Protein AF-0000000077903035 (afdb_homodimer)

Sequence (152 aa):
MYQFQYDIKPGRYRHFKGNEYQVIGMARHSETEEEMVVYRPLYGEGGLWVRPAAMWAEEVERDGKRQPRFACIGEMMYQFQYDIKPGRYRHFKGNEYQVIGMARHSETEEEMVVYRPLYGEGGLWVRPAAMWAEEVERDGKRQPRFACIGEM

InterPro domains:
  IPR023387 DUF1653-like domain [PF07866] (11-71)
  IPR037135 DUF1653-like domain superfamily [G3DSA:2.30.30.320] (3-76)

Solvent-accessible surface area (backbone atoms only — not comparable to full-atom values): 8542 Å² total; per-residue (Å²): 126,91,72,72,90,67,89,66,69,56,16,27,28,32,35,73,88,61,59,44,31,37,35,74,32,56,26,32,28,72,86,78,63,45,53,26,34,32,29,24,47,73,55,89,90,44,56,44,31,32,37,52,37,73,65,49,70,30,71,39,78,54,97,89,40,78,40,50,37,48,36,80,74,45,76,114,127,92,72,70,92,68,90,66,69,57,15,26,29,32,34,71,89,61,58,44,30,36,35,72,31,56,25,32,28,73,87,77,62,45,53,25,35,32,29,26,47,74,55,89,89,45,56,44,31,32,38,52,36,72,64,49,69,29,68,40,78,54,96,90,40,76,41,52,36,50,37,81,74,45,76,113

pLDDT: mean 96.27, std 6.96, range [49.5, 98.94]

Radius of gyration: 16.91 Å; Cα contacts (8 Å, |Δi|>4): 338; chains: 2; bounding box: 29×62×38 Å

Structure (mmCIF, N/CA/C/O backbone):
data_AF-0000000077903035-model_v1
#
loop_
_entity.id
_entity.type
_entity.pdbx_description
1 polymer 'DUF1653 domain-containing protein'
#
loop_
_atom_site.group_PDB
_atom_site.id
_atom_site.type_symbol
_atom_site.label_atom_id
_atom_site.label_alt_id
_atom_site.label_comp_id
_atom_site.label_asym_id
_atom_site.label_entity_id
_atom_site.label_seq_id
_atom_site.pdbx_PDB_ins_code
_atom_site.Cartn_x
_atom_site.Cartn_y
_atom_site.Cartn_z
_atom_site.occupancy
_atom_site.B_iso_or_equiv
_atom_site.auth_seq_id
_atom_site.auth_comp_id
_atom_site.auth_asym_id
_atom_site.auth_atom_id
_atom_site.pdbx_PDB_model_num
ATOM 1 N N . MET A 1 1 ? 5.375 -4.133 19.484 1 49.5 1 MET A N 1
ATOM 2 C CA . MET A 1 1 ? 4.289 -3.588 18.672 1 49.5 1 MET A CA 1
ATOM 3 C C . MET A 1 1 ? 4.785 -2.447 17.797 1 49.5 1 MET A C 1
ATOM 5 O O . MET A 1 1 ? 5.324 -1.458 18.297 1 49.5 1 MET A O 1
ATOM 9 N N . TYR A 1 2 ? 5.34 -2.766 16.656 1 65.75 2 TYR A N 1
ATOM 10 C CA . TYR A 1 2 ? 6.098 -1.738 15.953 1 65.75 2 TYR A CA 1
ATOM 11 C C . TYR A 1 2 ? 5.219 -0.536 15.633 1 65.75 2 TYR A C 1
ATOM 13 O O . TYR A 1 2 ? 4.148 -0.685 15.039 1 65.75 2 TYR A O 1
ATOM 21 N N . GLN A 1 3 ? 5.375 0.447 16.453 1 83 3 GLN A N 1
ATOM 22 C CA . GLN A 1 3 ? 4.625 1.692 16.328 1 83 3 GLN A CA 1
ATOM 23 C C . GLN A 1 3 ? 5.125 2.52 15.148 1 83 3 GLN A C 1
ATOM 25 O O . GLN A 1 3 ? 6.324 2.541 14.859 1 83 3 GLN A O 1
ATOM 30 N N . PHE A 1 4 ? 4.23 3.023 14.359 1 92.62 4 PHE A N 1
ATOM 31 C CA . PHE A 1 4 ? 4.566 3.93 13.273 1 92.62 4 PHE A CA 1
ATOM 32 C C . PHE A 1 4 ? 5.07 5.262 13.812 1 92.62 4 PHE A C 1
ATOM 34 O O . PHE A 1 4 ? 4.551 5.773 14.805 1 92.62 4 PHE A O 1
A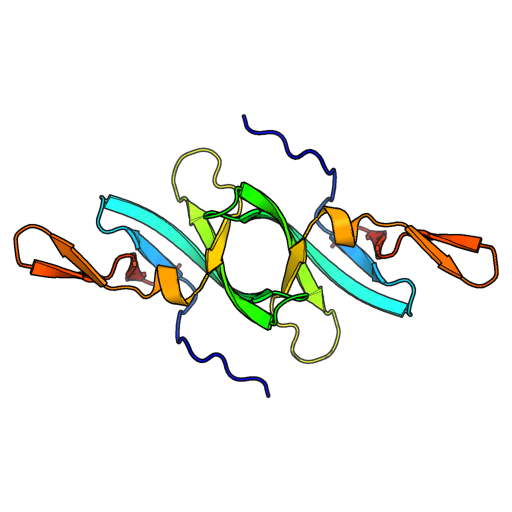TOM 41 N N . GLN A 1 5 ? 6.066 5.82 13.242 1 95.44 5 GLN A N 1
ATOM 42 C CA . GLN A 1 5 ? 6.574 7.148 13.578 1 95.44 5 GLN A CA 1
ATOM 43 C C . GLN A 1 5 ? 5.578 8.234 13.18 1 95.44 5 GLN A C 1
ATOM 45 O O . GLN A 1 5 ? 5.434 9.242 13.875 1 95.44 5 GLN A O 1
ATOM 50 N N . TYR A 1 6 ? 4.879 8.039 12.07 1 97.5 6 TYR A N 1
ATOM 51 C CA . TYR A 1 6 ? 3.91 9.008 11.57 1 97.5 6 TYR A CA 1
ATOM 52 C C . TYR A 1 6 ? 2.494 8.625 11.977 1 97.5 6 TYR A C 1
ATOM 54 O O . TYR A 1 6 ? 2.145 7.438 11.977 1 97.5 6 TYR A O 1
ATOM 62 N N . ASP A 1 7 ? 1.76 9.602 12.305 1 95.69 7 ASP A N 1
ATOM 63 C CA . ASP A 1 7 ? 0.374 9.375 12.703 1 95.69 7 ASP A CA 1
ATOM 64 C C . ASP A 1 7 ? -0.591 9.789 11.602 1 95.69 7 ASP A C 1
ATOM 66 O O . ASP A 1 7 ? -1.246 10.828 11.695 1 95.69 7 ASP A O 1
ATOM 70 N N . ILE A 1 8 ? -0.629 9.047 10.609 1 98.06 8 ILE A N 1
ATOM 71 C CA . ILE A 1 8 ? -1.525 9.289 9.484 1 98.06 8 ILE A CA 1
ATOM 72 C C . ILE A 1 8 ? -2.717 8.336 9.555 1 98.06 8 ILE A C 1
ATOM 74 O O . ILE A 1 8 ? -2.561 7.125 9.406 1 98.06 8 ILE A O 1
ATOM 78 N N . LYS A 1 9 ? -3.883 8.883 9.727 1 97.69 9 LYS A N 1
ATOM 79 C CA . LYS A 1 9 ? -5.086 8.086 9.945 1 97.69 9 LYS A CA 1
ATOM 80 C C . LYS A 1 9 ? -5.855 7.879 8.648 1 97.69 9 LYS A C 1
ATOM 82 O O . LYS A 1 9 ? -5.828 8.734 7.758 1 97.69 9 LYS A O 1
ATOM 87 N N . PRO A 1 10 ? -6.531 6.711 8.625 1 98.5 10 PRO A N 1
ATOM 88 C CA . PRO A 1 10 ? -7.449 6.578 7.488 1 98.5 10 PRO A CA 1
ATOM 89 C C . PRO A 1 10 ? -8.461 7.715 7.414 1 98.5 10 PRO A C 1
ATOM 91 O O . PRO A 1 10 ? -8.891 8.242 8.445 1 98.5 10 PRO A O 1
ATOM 94 N N . GLY A 1 11 ? -8.836 8.117 6.25 1 98.81 11 GLY A N 1
ATOM 95 C CA . GLY A 1 11 ? -9.773 9.211 6.055 1 98.81 11 GLY A CA 1
ATOM 96 C C . GLY A 1 11 ? -9.578 9.938 4.742 1 98.81 11 GLY A C 1
ATOM 97 O O . GLY A 1 11 ? -8.953 9.414 3.82 1 98.81 11 GLY A O 1
ATOM 98 N N . ARG A 1 12 ? -10.273 11.008 4.613 1 98.81 12 ARG A N 1
ATOM 99 C CA . ARG A 1 12 ? -10.227 11.836 3.414 1 98.81 12 ARG A CA 1
ATOM 100 C C . ARG A 1 12 ? -9.18 12.938 3.547 1 98.81 12 ARG A C 1
ATOM 102 O O . ARG A 1 12 ? -9.094 13.602 4.582 1 98.81 12 ARG A O 1
ATOM 109 N N . TYR A 1 13 ? -8.398 13.133 2.531 1 98.88 13 TYR A N 1
ATOM 110 C CA . TYR A 1 13 ? -7.332 14.133 2.516 1 98.88 13 TYR A CA 1
ATOM 111 C C . TYR A 1 13 ? -7.41 14.992 1.263 1 98.88 13 TYR A C 1
ATOM 113 O O . TYR A 1 13 ? -7.859 14.531 0.21 1 98.88 13 TYR A O 1
ATOM 121 N N . ARG A 1 14 ? -6.918 16.141 1.402 1 98.81 14 ARG A N 1
ATOM 122 C CA . ARG A 1 14 ? -6.789 17.062 0.278 1 98.81 14 ARG A CA 1
ATOM 123 C C . ARG A 1 14 ? -5.328 17.422 0.029 1 98.81 14 ARG A C 1
ATOM 125 O O . ARG A 1 14 ? -4.617 17.828 0.952 1 98.81 14 ARG A O 1
ATOM 132 N N . HIS A 1 15 ? -4.914 17.172 -1.159 1 98.69 15 HIS A N 1
ATOM 133 C CA . HIS A 1 15 ? -3.611 17.672 -1.594 1 98.69 15 HIS A CA 1
ATOM 134 C C . HIS A 1 15 ? -3.609 19.188 -1.702 1 98.69 15 HIS A C 1
ATOM 136 O O . HIS A 1 15 ? -4.621 19.797 -2.062 1 98.69 15 HIS A O 1
ATOM 142 N N . PHE A 1 16 ? -2.523 19.828 -1.453 1 97.88 16 PHE A N 1
ATOM 143 C CA . PHE A 1 16 ? -2.486 21.281 -1.409 1 97.88 16 PHE A CA 1
ATOM 144 C C . PHE A 1 16 ? -2.824 21.875 -2.773 1 97.88 16 PHE A C 1
ATOM 146 O O . PHE A 1 16 ? -3.229 23.047 -2.869 1 97.88 16 PHE A O 1
ATOM 153 N N . LYS A 1 17 ? -2.672 20.969 -3.785 1 97.31 17 LYS A N 1
ATOM 154 C CA . LYS A 1 17 ? -3.004 21.438 -5.125 1 97.31 17 LYS A CA 1
ATOM 155 C C . LYS A 1 17 ? -4.484 21.234 -5.434 1 97.31 17 LYS A C 1
ATOM 157 O O . LYS A 1 17 ? -4.949 21.562 -6.523 1 97.31 17 LYS A O 1
ATOM 162 N N . GLY A 1 18 ? -5.227 20.625 -4.473 1 97.19 18 GLY A N 1
ATOM 163 C CA . GLY A 1 18 ? -6.664 20.656 -4.684 1 97.19 18 GLY A CA 1
ATOM 164 C C . GLY A 1 18 ? -7.297 19.281 -4.672 1 97.19 18 GLY A C 1
ATOM 165 O O . GLY A 1 18 ? -8.32 19.062 -4.016 1 97.19 18 GLY A O 1
ATOM 166 N N . ASN A 1 19 ? -6.672 18.234 -5.324 1 98 19 ASN A N 1
ATOM 167 C CA . ASN A 1 19 ? -7.305 16.922 -5.469 1 98 19 ASN A CA 1
ATOM 168 C C . ASN A 1 19 ? -7.441 16.219 -4.125 1 98 19 ASN A C 1
ATOM 170 O O . ASN A 1 19 ? -6.656 16.469 -3.207 1 98 19 ASN A O 1
ATOM 174 N N . GLU A 1 20 ? -8.453 15.367 -4.094 1 98.56 20 GLU A N 1
ATOM 175 C CA . GLU A 1 20 ? -8.75 14.664 -2.848 1 98.56 20 GLU A CA 1
ATOM 176 C C . GLU A 1 20 ? -8.438 13.172 -2.971 1 98.56 20 GLU A C 1
ATOM 178 O O . GLU A 1 20 ? -8.586 12.586 -4.047 1 98.56 20 GLU A O 1
ATOM 183 N N . TYR A 1 21 ? -8.133 12.656 -1.837 1 98.81 21 TYR A N 1
ATOM 184 C CA . TYR A 1 21 ? -7.715 11.266 -1.743 1 98.81 21 TYR A CA 1
ATOM 185 C C . TYR A 1 21 ? -8.32 10.594 -0.514 1 98.81 21 TYR A C 1
ATOM 187 O O . TYR A 1 21 ? -8.609 11.258 0.484 1 98.81 21 TYR A O 1
ATOM 195 N N . GLN A 1 22 ? -8.453 9.305 -0.596 1 98.88 22 GLN A N 1
ATOM 196 C CA . GLN A 1 22 ? -8.734 8.469 0.57 1 98.88 22 GLN A CA 1
ATOM 197 C C . GLN A 1 22 ? -7.477 7.738 1.037 1 98.88 22 GLN A C 1
ATOM 199 O O . GLN A 1 22 ? -6.844 7.02 0.26 1 98.88 22 GLN A O 1
ATOM 204 N N . VAL A 1 23 ? -7.156 8 2.225 1 98.88 23 VAL A N 1
ATOM 205 C CA . VAL A 1 23 ? -6.148 7.148 2.85 1 98.88 23 VAL A CA 1
ATOM 206 C C . VAL A 1 23 ? -6.809 5.898 3.426 1 98.88 23 VAL A C 1
ATOM 208 O O . VAL A 1 23 ? -7.723 5.996 4.25 1 98.88 23 VAL A O 1
ATOM 211 N N . ILE A 1 24 ? -6.312 4.734 2.977 1 98.5 24 ILE A N 1
ATOM 212 C CA . ILE A 1 24 ? -6.785 3.447 3.473 1 98.5 24 ILE A CA 1
ATOM 213 C C . ILE A 1 24 ? -6.109 3.125 4.805 1 98.5 24 ILE A C 1
ATOM 215 O O . ILE A 1 24 ? -6.75 2.613 5.723 1 98.5 24 ILE A O 1
ATOM 219 N N . GLY A 1 25 ? -4.812 3.455 4.84 1 98.19 25 GLY A N 1
ATOM 220 C CA . GLY A 1 25 ? -4.043 3.252 6.059 1 98.19 25 GLY A CA 1
ATOM 221 C C . GLY A 1 25 ? -2.543 3.328 5.836 1 98.19 25 GLY A C 1
ATOM 222 O O . GLY A 1 25 ? -2.088 3.533 4.711 1 98.19 25 GLY A O 1
ATOM 223 N N . MET A 1 26 ? -1.889 3.145 6.938 1 98.69 26 MET A N 1
ATOM 224 C CA . MET A 1 26 ? -0.433 3.049 6.883 1 98.69 26 MET A CA 1
ATOM 225 C C . MET A 1 26 ? 0.011 1.6 6.707 1 98.69 26 MET A C 1
ATOM 227 O O . MET A 1 26 ? -0.603 0.688 7.266 1 98.69 26 MET A O 1
ATOM 231 N N . ALA A 1 27 ? 1.059 1.46 5.969 1 98.75 27 ALA A N 1
ATOM 232 C CA . ALA A 1 27 ? 1.651 0.146 5.734 1 98.75 27 ALA A CA 1
ATOM 233 C C . ALA A 1 27 ? 3.156 0.171 5.984 1 98.75 27 ALA A C 1
ATOM 235 O O . ALA A 1 27 ? 3.754 1.243 6.105 1 98.75 27 ALA A O 1
ATOM 236 N N . ARG A 1 28 ? 3.652 -0.975 6.078 1 98.38 28 ARG A N 1
ATOM 237 C CA . ARG A 1 28 ? 5.105 -1.128 6.125 1 98.38 28 ARG A CA 1
ATOM 238 C C . ARG A 1 28 ? 5.621 -1.811 4.863 1 98.38 28 ARG A C 1
ATOM 240 O O . ARG A 1 28 ? 5.035 -2.787 4.391 1 98.38 28 ARG A O 1
ATOM 247 N N . HIS A 1 29 ? 6.633 -1.201 4.328 1 98.69 29 HIS A N 1
ATOM 248 C CA . HIS A 1 29 ? 7.312 -1.852 3.215 1 98.69 29 HIS A CA 1
ATOM 249 C C . HIS A 1 29 ? 8.078 -3.084 3.684 1 98.69 29 HIS A C 1
ATOM 251 O O . HIS A 1 29 ? 9.031 -2.971 4.457 1 98.69 29 HIS A O 1
ATOM 257 N N . SER A 1 30 ? 7.824 -4.215 3.121 1 98.38 30 SER A N 1
ATOM 258 C CA . SER A 1 30 ? 8.297 -5.484 3.662 1 98.38 30 SER A CA 1
ATOM 259 C C . SER A 1 30 ? 9.805 -5.637 3.482 1 98.38 30 SER A C 1
ATOM 261 O O . SER A 1 30 ? 10.461 -6.312 4.273 1 98.38 30 SER A O 1
ATOM 263 N N . GLU A 1 31 ? 10.344 -4.973 2.494 1 98.06 31 GLU A N 1
ATOM 264 C CA . GLU A 1 31 ? 11.766 -5.137 2.184 1 98.06 31 GLU A CA 1
ATOM 265 C C . GLU A 1 31 ? 12.602 -4.062 2.867 1 98.06 31 GLU A C 1
ATOM 267 O O . GLU A 1 31 ? 13.758 -4.305 3.234 1 98.06 31 GLU A O 1
ATOM 272 N N . THR A 1 32 ? 12.094 -2.9 3.107 1 98 32 THR A N 1
ATOM 273 C CA . THR A 1 32 ? 12.891 -1.792 3.623 1 98 32 THR A CA 1
ATOM 274 C C . THR A 1 32 ? 12.391 -1.357 4.996 1 98 32 THR A C 1
ATOM 276 O O . THR A 1 32 ? 13.07 -0.614 5.707 1 98 32 THR A O 1
ATOM 279 N N . GLU A 1 33 ? 11.203 -1.778 5.387 1 97.5 33 GLU A N 1
ATOM 280 C CA . GLU A 1 33 ? 10.539 -1.437 6.641 1 97.5 33 GLU A CA 1
ATOM 281 C C . GLU A 1 33 ? 10.109 0.028 6.656 1 97.5 33 GLU A C 1
ATOM 283 O O . GLU A 1 33 ? 9.727 0.556 7.703 1 97.5 33 GLU A O 1
ATOM 288 N N . GLU A 1 34 ? 10.211 0.686 5.555 1 98.31 34 GLU A N 1
ATOM 289 C CA . GLU A 1 34 ? 9.766 2.074 5.453 1 98.31 34 GLU A CA 1
ATOM 290 C C . GLU A 1 34 ? 8.266 2.189 5.676 1 98.31 34 GLU A C 1
ATOM 292 O O . GLU A 1 34 ? 7.496 1.343 5.219 1 98.31 34 GLU A O 1
ATOM 297 N N . GLU A 1 35 ? 7.855 3.244 6.359 1 98.81 35 GLU A N 1
ATOM 298 C CA . GLU A 1 35 ? 6.434 3.543 6.523 1 98.81 35 GLU A CA 1
ATOM 299 C C . GLU A 1 35 ? 5.84 4.129 5.242 1 98.81 35 GLU A C 1
ATOM 301 O O . GLU A 1 35 ? 6.406 5.055 4.66 1 98.81 35 GLU A O 1
ATOM 306 N N . MET A 1 36 ? 4.75 3.555 4.875 1 98.94 36 MET A N 1
ATOM 307 C CA . MET A 1 36 ? 4.078 3.961 3.645 1 98.94 36 MET A CA 1
ATOM 308 C C . MET A 1 36 ? 2.627 4.348 3.92 1 98.94 36 MET A C 1
ATOM 310 O O . MET A 1 36 ? 2.023 3.863 4.879 1 98.94 36 MET A O 1
ATOM 314 N N . VAL A 1 37 ? 2.084 5.184 3.094 1 98.94 37 VAL A N 1
ATOM 315 C CA . VAL A 1 37 ? 0.658 5.492 3.088 1 98.94 37 VAL A CA 1
ATOM 316 C C . VAL A 1 37 ? -0.015 4.816 1.896 1 98.94 37 VAL A C 1
ATOM 318 O O . VAL A 1 37 ? 0.433 4.965 0.756 1 98.94 37 VAL A O 1
ATOM 321 N N . VAL A 1 38 ? -0.998 4.059 2.141 1 98.94 38 VAL A N 1
ATOM 322 C CA . VAL A 1 38 ? -1.831 3.461 1.103 1 98.94 38 VAL A CA 1
ATOM 323 C C . VAL A 1 38 ? -3.066 4.328 0.867 1 98.94 38 VAL A C 1
ATOM 325 O O . VAL A 1 38 ? -3.816 4.617 1.803 1 98.94 38 VAL A O 1
ATOM 328 N N . TYR A 1 39 ? -3.283 4.66 -0.391 1 98.88 39 TYR A N 1
ATOM 329 C CA . TYR A 1 39 ? -4.344 5.629 -0.65 1 98.88 39 TYR A CA 1
ATOM 330 C C . TYR A 1 39 ? -4.855 5.508 -2.08 1 98.88 39 TYR A C 1
ATOM 332 O O . TYR A 1 39 ? -4.238 4.84 -2.912 1 98.88 39 TYR A O 1
ATOM 340 N N . ARG A 1 40 ? -5.969 6.047 -2.342 1 98.5 40 ARG A N 1
ATOM 341 C CA . ARG A 1 40 ? -6.477 6.125 -3.707 1 98.5 40 ARG A CA 1
ATOM 342 C C . ARG A 1 40 ? -7.043 7.508 -4 1 98.5 40 ARG A C 1
ATOM 344 O O . ARG A 1 40 ? -7.617 8.148 -3.121 1 98.5 40 ARG A O 1
ATOM 351 N N . PRO A 1 41 ? -6.867 8.023 -5.246 1 98.44 41 PRO A N 1
ATOM 352 C CA . PRO A 1 41 ? -7.539 9.258 -5.645 1 98.44 41 PRO A CA 1
ATOM 353 C C . PRO A 1 41 ? -9.062 9.141 -5.605 1 98.44 41 PRO A C 1
ATOM 355 O O . PRO A 1 41 ? -9.609 8.07 -5.875 1 98.44 41 PRO A O 1
ATOM 358 N N . LEU A 1 42 ? -9.672 10.164 -5.281 1 98.19 42 LEU A N 1
ATOM 359 C CA . LEU A 1 42 ? -11.133 10.188 -5.305 1 98.19 42 LEU A CA 1
ATOM 360 C C . LEU A 1 42 ? -11.641 10.781 -6.609 1 98.19 42 LEU A C 1
ATOM 362 O O . LEU A 1 42 ? -12.75 11.32 -6.66 1 98.19 42 LEU A O 1
ATOM 366 N N . TYR A 1 43 ? -10.891 10.75 -7.59 1 96.75 43 TYR A N 1
ATOM 367 C CA . TYR A 1 43 ? -11.188 11.094 -8.977 1 96.75 43 TYR A CA 1
ATOM 368 C C . TYR A 1 43 ? -10.602 10.062 -9.93 1 96.75 43 TYR A C 1
ATOM 370 O O . TYR A 1 43 ? -9.766 9.25 -9.539 1 96.75 43 TYR A O 1
ATOM 378 N N . GLY A 1 44 ? -11.117 10.008 -11.141 1 94.81 44 GLY A N 1
ATOM 379 C CA . GLY A 1 44 ? -10.57 9.086 -12.125 1 94.81 44 GLY A CA 1
ATOM 380 C C . GLY A 1 44 ? -10.875 7.633 -11.805 1 94.81 44 GLY A C 1
ATOM 381 O O . GLY A 1 44 ? -11.945 7.312 -11.289 1 94.81 44 GLY A O 1
ATOM 382 N N . GLU A 1 45 ? -9.914 6.672 -12.047 1 92.69 45 GLU A N 1
ATOM 383 C CA . GLU A 1 45 ? -10.094 5.227 -11.914 1 92.69 45 GLU A CA 1
ATOM 384 C C . GLU A 1 45 ? -10 4.789 -10.453 1 92.69 45 GLU A C 1
ATOM 386 O O . GLU A 1 45 ? -10.453 3.697 -10.102 1 92.69 45 GLU A O 1
ATOM 391 N N . GLY A 1 46 ? -9.336 5.59 -9.633 1 94.81 46 GLY A N 1
ATOM 392 C CA . GLY A 1 46 ? -9.281 5.336 -8.203 1 94.81 46 GLY A CA 1
ATOM 393 C C . GLY A 1 46 ? -8.398 4.152 -7.84 1 94.81 46 GLY A C 1
ATOM 394 O O . GLY A 1 46 ? -8.711 3.398 -6.918 1 94.81 46 GLY A O 1
ATOM 395 N N . GLY A 1 47 ? -7.371 3.955 -8.594 1 96.31 47 GLY A N 1
ATOM 396 C CA . GLY A 1 47 ? -6.449 2.871 -8.289 1 96.31 47 GLY A CA 1
ATOM 397 C C . GLY A 1 47 ? -5.695 3.076 -6.988 1 96.31 47 GLY A C 1
ATOM 398 O O . GLY A 1 47 ? -5.703 4.172 -6.426 1 96.31 47 GLY A O 1
ATOM 399 N N . LEU A 1 48 ? -5.078 2.047 -6.52 1 98.38 48 LEU A N 1
ATOM 400 C CA . LEU A 1 48 ? -4.312 2.129 -5.281 1 98.38 48 LEU A CA 1
ATOM 401 C C . LEU A 1 48 ? -2.92 2.693 -5.539 1 98.38 48 LEU A C 1
ATOM 403 O O . LEU A 1 48 ? -2.279 2.348 -6.535 1 98.38 48 LEU A O 1
ATOM 407 N N . TRP A 1 49 ? -2.539 3.477 -4.656 1 98.81 49 TRP A N 1
ATOM 408 C CA . TRP A 1 49 ? -1.2 4.055 -4.633 1 98.81 49 TRP A CA 1
ATOM 409 C C . TRP A 1 49 ? -0.555 3.875 -3.262 1 98.81 49 TRP A C 1
ATOM 411 O O . TRP A 1 49 ? -1.252 3.736 -2.254 1 98.81 49 TRP A O 1
ATOM 421 N N . VAL A 1 50 ? 0.769 3.867 -3.273 1 98.94 50 VAL A N 1
ATOM 422 C CA . VAL A 1 50 ? 1.52 3.953 -2.025 1 98.94 50 VAL A CA 1
ATOM 423 C C . VAL A 1 50 ? 2.568 5.059 -2.127 1 98.94 50 VAL A C 1
ATOM 425 O O . VAL A 1 50 ? 3.152 5.273 -3.191 1 98.94 50 VAL A O 1
ATOM 428 N N . ARG A 1 51 ? 2.809 5.719 -1.035 1 98.94 51 ARG A N 1
ATOM 429 C CA . ARG A 1 51 ? 3.777 6.805 -0.93 1 98.94 51 ARG A CA 1
ATOM 430 C C . ARG A 1 51 ? 4.492 6.773 0.417 1 98.94 51 ARG A C 1
ATOM 432 O O . ARG A 1 51 ? 3.871 6.504 1.448 1 98.94 51 ARG A O 1
ATOM 439 N N . PRO A 1 52 ? 5.723 7.07 0.437 1 98.94 52 PRO A N 1
ATOM 440 C CA . PRO A 1 52 ? 6.352 7.164 1.757 1 98.94 52 PRO A CA 1
ATOM 441 C C . PRO A 1 52 ? 5.59 8.086 2.707 1 98.94 52 PRO A C 1
ATOM 443 O O . PRO A 1 52 ? 5.16 9.172 2.309 1 98.94 52 PRO A O 1
ATOM 446 N N . ALA A 1 53 ? 5.465 7.652 3.934 1 98.88 53 ALA A N 1
ATOM 447 C CA . ALA A 1 53 ? 4.746 8.43 4.938 1 98.88 53 ALA A CA 1
ATOM 448 C C . ALA A 1 53 ? 5.414 9.789 5.164 1 98.88 53 ALA A C 1
ATOM 450 O O . ALA A 1 53 ? 4.734 10.797 5.352 1 98.88 53 ALA A O 1
ATOM 451 N N . ALA A 1 54 ? 6.758 9.812 5.168 1 98.62 54 ALA A N 1
ATOM 452 C CA . ALA A 1 54 ? 7.508 11.047 5.379 1 98.62 54 ALA A CA 1
ATOM 453 C C . ALA A 1 54 ? 7.152 12.094 4.324 1 98.62 54 ALA A C 1
ATOM 455 O O . ALA A 1 54 ? 7.086 13.289 4.621 1 98.62 54 ALA A O 1
ATOM 456 N N . MET A 1 55 ? 6.957 11.641 3.131 1 98.75 55 MET A N 1
ATOM 457 C CA . MET A 1 55 ? 6.605 12.555 2.047 1 98.75 55 MET A CA 1
ATOM 458 C C . MET A 1 55 ? 5.16 13.023 2.176 1 98.75 55 MET A C 1
ATOM 460 O O . MET A 1 55 ? 4.848 14.172 1.873 1 98.75 55 MET A O 1
ATOM 464 N N . TRP A 1 56 ? 4.289 12.164 2.49 1 98.81 56 TRP A N 1
ATOM 465 C CA . TRP A 1 56 ? 2.887 12.508 2.707 1 98.81 56 TRP A CA 1
ATOM 466 C C . TRP A 1 56 ? 2.748 13.578 3.785 1 98.81 56 TRP A C 1
ATOM 468 O O . TRP A 1 56 ? 1.964 14.516 3.639 1 98.81 56 TRP A O 1
ATOM 478 N N . ALA A 1 57 ? 3.512 13.461 4.805 1 98.62 57 ALA A N 1
ATOM 479 C CA . ALA A 1 57 ? 3.373 14.289 6 1 98.62 57 ALA A CA 1
ATOM 480 C C . ALA A 1 57 ? 4.117 15.609 5.844 1 98.62 57 ALA A C 1
ATOM 482 O O . ALA A 1 57 ? 4.137 16.438 6.762 1 98.62 57 ALA A O 1
ATOM 483 N N . GLU A 1 58 ? 4.723 15.836 4.773 1 98.25 58 GLU A N 1
ATOM 484 C CA . GLU A 1 58 ? 5.523 17.031 4.555 1 98.25 58 GLU A CA 1
ATOM 485 C C . GLU A 1 58 ? 4.648 18.281 4.547 1 98.25 58 GLU A C 1
ATOM 487 O O . GLU A 1 58 ? 3.457 18.219 4.246 1 98.25 58 GLU A O 1
ATOM 492 N N . GLU A 1 59 ? 5.32 19.375 4.918 1 98.12 59 GLU A N 1
ATOM 493 C CA . GLU A 1 59 ? 4.766 20.703 4.648 1 98.12 59 GLU A CA 1
ATOM 494 C C . GLU A 1 59 ? 5.355 21.297 3.373 1 98.12 59 GLU A C 1
ATOM 496 O O . GLU A 1 59 ? 6.52 21.062 3.045 1 98.12 59 GLU A O 1
ATOM 501 N N . VAL A 1 60 ? 4.5 22.016 2.715 1 97.75 60 VAL A N 1
ATOM 502 C CA . VAL A 1 60 ? 4.949 22.719 1.517 1 97.75 60 VAL A CA 1
ATOM 503 C C . VAL A 1 60 ? 4.758 24.219 1.694 1 97.75 60 VAL A C 1
ATOM 505 O O . VAL A 1 60 ? 3.893 24.656 2.459 1 97.75 60 VAL A O 1
ATOM 508 N N . GLU A 1 61 ? 5.652 25 1.118 1 96.5 61 GLU A N 1
ATOM 509 C CA . GLU A 1 61 ? 5.543 26.453 1.127 1 96.5 61 GLU A CA 1
ATOM 510 C C . GLU A 1 61 ? 5.035 26.969 -0.214 1 96.5 61 GLU A C 1
ATOM 512 O O . GLU A 1 61 ? 5.598 26.656 -1.264 1 96.5 61 GLU A O 1
ATOM 517 N N . ARG A 1 62 ? 3.924 27.656 -0.09 1 91.69 62 ARG A N 1
ATOM 518 C CA . ARG A 1 62 ? 3.344 28.328 -1.25 1 91.69 62 ARG A CA 1
ATOM 519 C C . ARG A 1 62 ? 3.006 29.781 -0.932 1 91.69 62 ARG A C 1
ATOM 521 O O . ARG A 1 62 ? 2.258 30.047 0.008 1 91.69 62 ARG A O 1
ATOM 528 N N . ASP A 1 63 ? 3.545 30.75 -1.725 1 92.19 63 ASP A N 1
ATOM 529 C CA . ASP A 1 63 ? 3.281 32.156 -1.538 1 92.19 63 ASP A CA 1
ATOM 530 C C . ASP A 1 63 ? 3.572 32.594 -0.103 1 92.19 63 ASP A C 1
ATOM 532 O O . ASP A 1 63 ? 2.777 33.312 0.512 1 92.19 63 ASP A O 1
ATOM 536 N N . GLY A 1 64 ? 4.523 32.062 0.498 1 93.19 64 GLY A N 1
ATOM 537 C CA . GLY A 1 64 ? 4.969 32.469 1.825 1 93.19 64 GLY A CA 1
ATOM 538 C C . GLY A 1 64 ? 4.207 31.781 2.941 1 93.19 64 GLY A C 1
ATOM 539 O O . GLY A 1 64 ? 4.445 32.062 4.121 1 93.19 64 GLY A O 1
ATOM 540 N N . LYS A 1 65 ? 3.287 31 2.549 1 94.88 65 LYS A N 1
ATOM 541 C CA . LYS A 1 65 ? 2.504 30.281 3.549 1 94.88 65 LYS A CA 1
ATOM 542 C C . LYS A 1 65 ? 2.863 28.797 3.564 1 94.88 65 LYS A C 1
ATOM 544 O O . LYS A 1 65 ? 2.977 28.172 2.51 1 94.88 65 LYS A O 1
ATOM 549 N N . ARG A 1 66 ? 3.127 28.281 4.754 1 97.31 66 ARG A N 1
ATOM 550 C CA . ARG A 1 66 ? 3.393 26.859 4.938 1 97.31 66 ARG A CA 1
ATOM 551 C C . ARG A 1 66 ? 2.105 26.094 5.242 1 97.31 66 ARG A C 1
ATOM 553 O O . ARG A 1 66 ? 1.3 26.531 6.066 1 97.31 66 ARG A O 1
ATOM 560 N N . GLN A 1 67 ? 1.967 25 4.523 1 97.88 67 GLN A N 1
ATOM 561 C CA . GLN A 1 67 ? 0.809 24.141 4.738 1 97.88 67 GLN A CA 1
ATOM 562 C C . GLN A 1 67 ? 1.163 22.672 4.504 1 97.88 67 GLN A C 1
ATOM 564 O O . GLN A 1 67 ? 2.154 22.359 3.84 1 97.88 67 GLN A O 1
ATOM 569 N N . PRO A 1 68 ? 0.313 21.812 5.039 1 98.5 68 PRO A N 1
ATOM 570 C CA . PRO A 1 68 ? 0.598 20.406 4.762 1 98.5 68 PRO A CA 1
ATOM 571 C C . PRO A 1 68 ? 0.444 20.047 3.283 1 98.5 68 PRO A C 1
ATOM 573 O O . PRO A 1 68 ? -0.445 20.578 2.609 1 98.5 68 PRO A O 1
ATOM 576 N N . ARG A 1 69 ? 1.267 19.156 2.826 1 98.69 69 ARG A N 1
ATOM 577 C CA . ARG A 1 69 ? 1.094 18.656 1.469 1 98.69 69 ARG A CA 1
ATOM 578 C C . ARG A 1 69 ? -0.26 17.969 1.308 1 98.69 69 ARG A C 1
ATOM 580 O O . ARG A 1 69 ? -0.939 18.156 0.296 1 98.69 69 ARG A O 1
ATOM 587 N N . PHE A 1 70 ? -0.624 17.094 2.23 1 98.88 70 PHE A N 1
ATOM 588 C CA . PHE A 1 70 ? -1.932 16.453 2.346 1 98.88 70 PHE A CA 1
ATOM 589 C C . PHE A 1 70 ? -2.578 16.781 3.686 1 98.88 70 PHE A C 1
ATOM 591 O O . PHE A 1 70 ? -1.994 16.531 4.742 1 98.88 70 PHE A O 1
ATOM 598 N N . ALA A 1 71 ? -3.756 17.328 3.664 1 98.56 71 ALA A N 1
ATOM 599 C CA . ALA A 1 71 ? -4.484 17.672 4.879 1 98.56 71 ALA A CA 1
ATOM 600 C C . ALA A 1 71 ? -5.684 16.75 5.09 1 98.56 71 ALA A C 1
ATOM 602 O O . ALA A 1 71 ? -6.477 16.531 4.172 1 98.56 71 ALA A O 1
ATOM 603 N N . CYS A 1 72 ? -5.754 16.219 6.32 1 98.5 72 CYS A N 1
ATOM 604 C CA . CYS A 1 72 ? -6.961 15.477 6.656 1 98.5 72 CYS A CA 1
ATOM 605 C C . CYS A 1 72 ? -8.18 16.391 6.684 1 98.5 72 CYS A C 1
ATOM 607 O O . CYS A 1 72 ? -8.18 17.406 7.367 1 98.5 72 CYS A O 1
ATOM 609 N N . ILE A 1 73 ? -9.172 15.992 5.91 1 98.5 73 ILE A N 1
ATOM 610 C CA . ILE A 1 73 ? -10.328 16.875 5.859 1 98.5 73 ILE A CA 1
ATOM 611 C C . ILE A 1 73 ? -11.578 16.141 6.336 1 98.5 73 ILE A C 1
ATOM 613 O O . ILE A 1 73 ? -12.695 16.625 6.156 1 98.5 73 ILE A O 1
ATOM 617 N N . GLY A 1 74 ? -11.43 14.906 6.848 1 96.75 74 GLY A N 1
ATOM 618 C CA . GLY A 1 74 ? -12.547 14.195 7.441 1 96.75 74 GLY A CA 1
ATOM 619 C C . GLY A 1 74 ? -12.406 12.688 7.367 1 96.75 74 GLY A C 1
ATOM 620 O O . GLY A 1 74 ? -11.438 12.18 6.805 1 96.75 74 GLY A O 1
ATOM 621 N N . GLU A 1 75 ? -13.367 12.07 8.062 1 94.44 75 GLU A N 1
ATOM 622 C CA . GLU A 1 75 ? -13.438 10.609 7.988 1 94.44 75 GLU A CA 1
ATOM 623 C C . GLU A 1 75 ? -14.07 10.156 6.676 1 94.44 75 GLU A C 1
ATOM 625 O O . GLU A 1 75 ? -14.688 10.961 5.965 1 94.44 75 GLU A O 1
ATOM 630 N N . MET A 1 76 ? -13.539 8.938 6.293 1 86.44 76 MET A N 1
ATOM 631 C CA . MET A 1 76 ? -14.227 8.398 5.121 1 86.44 76 MET A CA 1
ATOM 632 C C . MET A 1 76 ? -15.5 7.668 5.527 1 86.44 76 MET A C 1
ATOM 634 O O . MET A 1 76 ? -15.555 7.059 6.598 1 86.44 76 MET A O 1
ATOM 638 N N . MET B 1 1 ? -4.062 4.027 -19.922 1 50.47 1 MET B N 1
ATOM 639 C CA . MET B 1 1 ? -4.531 3.156 -18.844 1 50.47 1 MET B CA 1
ATOM 640 C C . MET B 1 1 ? -3.387 2.318 -18.281 1 50.47 1 MET B C 1
ATOM 642 O O . MET B 1 1 ? -2.744 1.568 -19.031 1 50.47 1 MET B O 1
ATOM 646 N N . TYR B 1 2 ? -2.615 2.863 -17.375 1 66.56 2 TYR B N 1
ATOM 647 C CA . TYR B 1 2 ? -1.364 2.188 -17.047 1 66.56 2 TYR B CA 1
ATOM 648 C C . TYR B 1 2 ? -1.624 0.775 -16.531 1 66.56 2 TYR B C 1
ATOM 650 O O . TYR B 1 2 ? -2.42 0.579 -15.617 1 66.56 2 TYR B O 1
ATOM 658 N N . GLN B 1 3 ? -1.427 -0.125 -17.438 1 83.75 3 GLN B N 1
ATOM 659 C CA . GLN B 1 3 ? -1.611 -1.541 -17.141 1 83.75 3 GLN B CA 1
ATOM 660 C C . GLN B 1 3 ? -0.462 -2.078 -16.297 1 83.75 3 GLN B C 1
ATOM 662 O O . GLN B 1 3 ? 0.691 -1.684 -16.484 1 83.75 3 GLN B O 1
ATOM 667 N N . PHE B 1 4 ? -0.79 -2.826 -15.289 1 92.81 4 PHE B N 1
ATOM 668 C CA . PHE B 1 4 ? 0.212 -3.498 -14.469 1 92.81 4 PHE B CA 1
ATOM 669 C C . PHE B 1 4 ? 0.89 -4.617 -15.25 1 92.81 4 PHE B C 1
ATOM 671 O O . PHE B 1 4 ? 0.234 -5.34 -16 1 92.81 4 PHE B O 1
ATOM 678 N N . GLN B 1 5 ? 2.156 -4.766 -15.141 1 95.69 5 GLN B N 1
ATOM 679 C CA . GLN B 1 5 ? 2.906 -5.8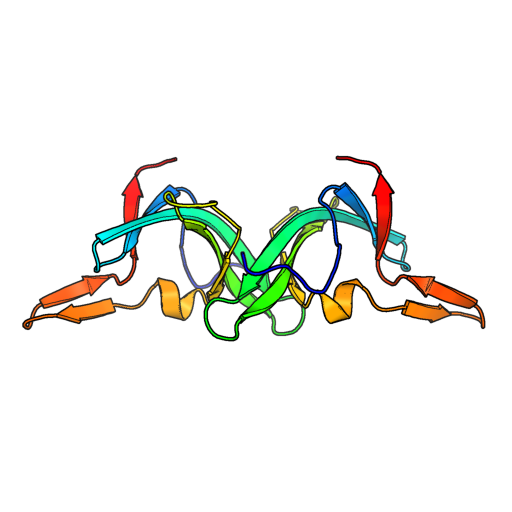75 -15.727 1 95.69 5 GLN B CA 1
ATOM 680 C C . GLN B 1 5 ? 2.553 -7.195 -15.055 1 95.69 5 GLN B C 1
ATOM 682 O O . GLN B 1 5 ? 2.498 -8.234 -15.711 1 95.69 5 GLN B O 1
ATOM 687 N N . TYR B 1 6 ? 2.303 -7.156 -13.758 1 97.62 6 TYR B N 1
ATOM 688 C CA . TYR B 1 6 ? 1.972 -8.352 -12.992 1 97.62 6 TYR B CA 1
ATOM 689 C C . TYR B 1 6 ? 0.465 -8.484 -12.805 1 97.62 6 TYR B C 1
ATOM 691 O O . TYR B 1 6 ? -0.23 -7.484 -12.609 1 97.62 6 TYR B O 1
ATOM 699 N N . ASP B 1 7 ? 0.04 -9.672 -12.891 1 95.75 7 ASP B N 1
ATOM 700 C CA . ASP B 1 7 ? -1.384 -9.945 -12.719 1 95.75 7 ASP B CA 1
ATOM 701 C C . ASP B 1 7 ? -1.655 -10.586 -11.359 1 95.75 7 ASP B C 1
ATOM 703 O O . ASP B 1 7 ? -1.926 -11.789 -11.281 1 95.75 7 ASP B O 1
ATOM 707 N N . ILE B 1 8 ? -1.56 -9.844 -10.375 1 98.06 8 ILE B N 1
ATOM 708 C CA . ILE B 1 8 ? -1.821 -10.305 -9.016 1 98.06 8 ILE B CA 1
ATOM 709 C C . ILE B 1 8 ? -3.195 -9.82 -8.555 1 98.06 8 ILE B C 1
ATOM 711 O O . ILE B 1 8 ? -3.408 -8.617 -8.383 1 98.06 8 ILE B O 1
ATOM 715 N N . LYS B 1 9 ? -4.09 -10.727 -8.312 1 97.75 9 LYS B N 1
ATOM 716 C CA . LYS B 1 9 ? -5.477 -10.398 -7.996 1 97.75 9 LYS B CA 1
ATOM 717 C C . LYS B 1 9 ? -5.707 -10.367 -6.488 1 97.75 9 LYS B C 1
ATOM 719 O O . LYS B 1 9 ? -5.059 -11.109 -5.746 1 97.75 9 LYS B O 1
ATOM 724 N N . PRO B 1 10 ? -6.656 -9.5 -6.129 1 98.5 10 PRO B N 1
ATOM 725 C CA . PRO B 1 10 ? -7.055 -9.609 -4.723 1 98.5 10 PRO B CA 1
ATOM 726 C C . PRO B 1 10 ? -7.523 -11.016 -4.344 1 98.5 10 PRO B C 1
ATOM 728 O O . PRO B 1 10 ? -8.117 -11.711 -5.168 1 98.5 10 PRO B O 1
ATOM 731 N N . GLY B 1 11 ? -7.27 -11.43 -3.156 1 98.81 11 GLY B N 1
ATOM 732 C CA . GLY B 1 11 ? -7.641 -12.758 -2.693 1 98.81 11 GLY B CA 1
ATOM 733 C C . GLY B 1 11 ? -6.73 -13.289 -1.603 1 98.81 11 GLY B C 1
ATOM 734 O O . GLY B 1 11 ? -6.012 -12.523 -0.959 1 98.81 11 GLY B O 1
ATOM 735 N N . ARG B 1 12 ? -6.922 -14.516 -1.292 1 98.81 12 ARG B N 1
ATOM 736 C CA . ARG B 1 12 ? -6.148 -15.195 -0.259 1 98.81 12 ARG B CA 1
ATOM 737 C C . ARG B 1 12 ? -4.93 -15.891 -0.857 1 98.81 12 ARG B C 1
ATOM 739 O O . ARG B 1 12 ? -5.035 -16.562 -1.883 1 98.81 12 ARG B O 1
ATOM 746 N N . TYR B 1 13 ? -3.807 -15.742 -0.247 1 98.88 13 TYR B N 1
ATOM 747 C CA . TYR B 1 13 ? -2.551 -16.328 -0.713 1 98.88 13 TYR B CA 1
ATOM 748 C C . TYR B 1 13 ? -1.849 -17.078 0.41 1 98.88 13 TYR B C 1
ATOM 750 O O . TYR B 1 13 ? -1.98 -16.719 1.583 1 98.88 13 TYR B O 1
ATOM 758 N N . ARG B 1 14 ? -1.098 -18 0.023 1 98.81 14 ARG B N 1
ATOM 759 C CA . ARG B 1 14 ? -0.249 -18.75 0.946 1 98.81 14 ARG B CA 1
ATOM 760 C C . ARG B 1 14 ? 1.225 -18.578 0.59 1 98.81 14 ARG B C 1
ATOM 762 O O . ARG B 1 14 ? 1.618 -18.781 -0.56 1 98.81 14 ARG B O 1
ATOM 769 N N . HIS B 1 15 ? 1.964 -18.141 1.532 1 98.69 15 HIS B N 1
ATOM 770 C CA . HIS B 1 15 ? 3.416 -18.141 1.402 1 98.69 15 HIS B CA 1
ATOM 771 C C . HIS B 1 15 ? 3.965 -19.562 1.394 1 98.69 15 HIS B C 1
ATOM 773 O O . HIS B 1 15 ? 3.43 -20.453 2.07 1 98.69 15 HIS B O 1
ATOM 779 N N . PHE B 1 16 ? 5.012 -19.828 0.713 1 97.88 16 PHE B N 1
ATOM 780 C CA . PHE B 1 16 ? 5.512 -21.188 0.56 1 97.88 16 PHE B CA 1
ATOM 781 C C . PHE B 1 16 ? 5.941 -21.75 1.904 1 97.88 16 PHE B C 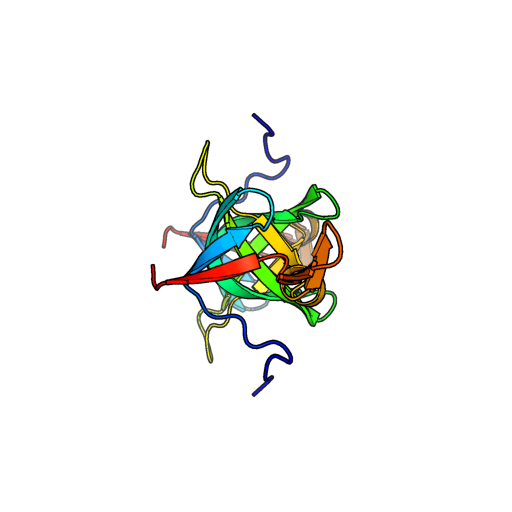1
ATOM 783 O O . PHE B 1 16 ? 6.02 -22.969 2.068 1 97.88 16 PHE B O 1
ATOM 790 N N . LYS B 1 17 ? 6.156 -20.766 2.84 1 97.31 17 LYS B N 1
ATOM 791 C CA . LYS B 1 17 ? 6.539 -21.234 4.168 1 97.31 17 LYS B CA 1
ATOM 792 C C . LYS B 1 17 ? 5.312 -21.516 5.031 1 97.31 17 LYS B C 1
ATOM 794 O O . LYS B 1 17 ? 5.441 -21.906 6.191 1 97.31 17 LYS B O 1
ATOM 799 N N . GLY B 1 18 ? 4.109 -21.25 4.488 1 97.25 18 GLY B N 1
ATOM 800 C CA . GLY B 1 18 ? 2.955 -21.75 5.223 1 97.25 18 GLY B CA 1
ATOM 801 C C . GLY B 1 18 ? 1.947 -20.656 5.551 1 97.25 18 GLY B C 1
ATOM 802 O O . GLY B 1 18 ? 0.744 -20.844 5.363 1 97.25 18 GLY B O 1
ATOM 803 N N . ASN B 1 19 ? 2.389 -19.438 5.977 1 98.06 19 ASN B N 1
ATOM 804 C CA . ASN B 1 19 ? 1.469 -18.406 6.445 1 98.06 19 ASN B CA 1
ATOM 805 C C . ASN B 1 19 ? 0.601 -17.875 5.309 1 98.06 19 ASN B C 1
ATOM 807 O O . ASN B 1 19 ? 1.012 -17.891 4.148 1 98.06 19 ASN B O 1
ATOM 811 N N . GLU B 1 20 ? -0.573 -17.422 5.723 1 98.56 20 GLU B N 1
ATOM 812 C CA . GLU B 1 20 ? -1.534 -16.938 4.734 1 98.56 20 GLU B CA 1
ATOM 813 C C . GLU B 1 20 ? -1.719 -15.422 4.836 1 98.56 20 GLU B C 1
ATOM 815 O O . GLU B 1 20 ? -1.625 -14.852 5.926 1 98.56 20 GLU B O 1
ATOM 820 N N . TYR B 1 21 ? -2.061 -14.922 3.713 1 98.81 21 TYR B N 1
ATOM 821 C CA . TYR B 1 21 ? -2.197 -13.477 3.562 1 98.81 21 TYR B CA 1
ATOM 822 C C . TYR B 1 21 ? -3.406 -13.125 2.703 1 98.81 21 TYR B C 1
ATOM 824 O O . TYR B 1 21 ? -3.812 -13.914 1.845 1 98.81 21 TYR B O 1
ATOM 832 N N . GLN B 1 22 ? -3.934 -11.953 2.916 1 98.88 22 GLN B N 1
ATOM 833 C CA . GLN B 1 22 ? -4.898 -11.344 2.006 1 98.88 22 GLN B CA 1
ATOM 834 C C . GLN B 1 22 ? -4.246 -10.266 1.147 1 98.88 22 GLN B C 1
ATOM 836 O O . GLN B 1 22 ? -3.645 -9.328 1.673 1 98.88 22 GLN B O 1
ATOM 841 N N . VAL B 1 23 ? -4.332 -10.477 -0.077 1 98.88 23 VAL B N 1
ATOM 842 C CA . VAL B 1 23 ? -3.984 -9.383 -0.978 1 98.88 23 VAL B CA 1
ATOM 843 C C . VAL B 1 23 ? -5.191 -8.469 -1.168 1 98.88 23 VAL B C 1
ATOM 845 O O . VAL B 1 23 ? -6.262 -8.922 -1.585 1 98.88 23 VAL B O 1
ATOM 848 N N . ILE B 1 24 ? -4.973 -7.176 -0.864 1 98.56 24 ILE B N 1
ATOM 849 C CA . ILE B 1 24 ? -6 -6.156 -1.053 1 98.56 24 ILE B CA 1
ATOM 850 C C . ILE B 1 24 ? -6.031 -5.715 -2.516 1 98.56 24 ILE B C 1
ATOM 852 O O . ILE B 1 24 ? -7.102 -5.508 -3.086 1 98.56 24 ILE B O 1
ATOM 856 N N . GLY B 1 25 ? -4.809 -5.598 -3.059 1 98.19 25 GLY B N 1
ATOM 857 C CA . GLY B 1 25 ? -4.68 -5.23 -4.461 1 98.19 25 GLY B CA 1
ATOM 858 C C . GLY B 1 25 ? -3.277 -4.785 -4.836 1 98.19 25 GLY B C 1
ATOM 859 O O . GLY B 1 25 ? -2.387 -4.742 -3.986 1 98.19 25 GLY B O 1
ATOM 860 N N . MET B 1 26 ? -3.197 -4.48 -6.098 1 98.69 26 MET B N 1
ATOM 861 C CA . MET B 1 26 ? -1.952 -3.904 -6.598 1 98.69 26 MET B CA 1
ATOM 862 C C . MET B 1 26 ? -1.984 -2.383 -6.508 1 98.69 26 MET B C 1
ATOM 864 O O . MET B 1 26 ? -3.029 -1.766 -6.727 1 98.69 26 MET B O 1
ATOM 868 N N . ALA B 1 27 ? -0.847 -1.842 -6.223 1 98.81 27 ALA B N 1
ATOM 869 C CA . ALA B 1 27 ? -0.683 -0.393 -6.141 1 98.81 27 ALA B CA 1
ATOM 870 C C . ALA B 1 27 ? 0.529 0.069 -6.945 1 98.81 27 ALA B C 1
ATOM 872 O O . ALA B 1 27 ? 1.352 -0.749 -7.363 1 98.81 27 ALA B O 1
ATOM 873 N N . ARG B 1 28 ? 0.547 1.301 -7.141 1 98.44 28 ARG B N 1
ATOM 874 C CA . ARG B 1 28 ? 1.729 1.926 -7.727 1 98.44 28 ARG B CA 1
ATOM 875 C C . ARG B 1 28 ? 2.432 2.824 -6.715 1 98.44 28 ARG B C 1
ATOM 877 O O . ARG B 1 28 ? 1.779 3.576 -5.984 1 98.44 28 ARG B O 1
ATOM 884 N N . HIS B 1 29 ? 3.711 2.623 -6.648 1 98.69 29 HIS B N 1
ATOM 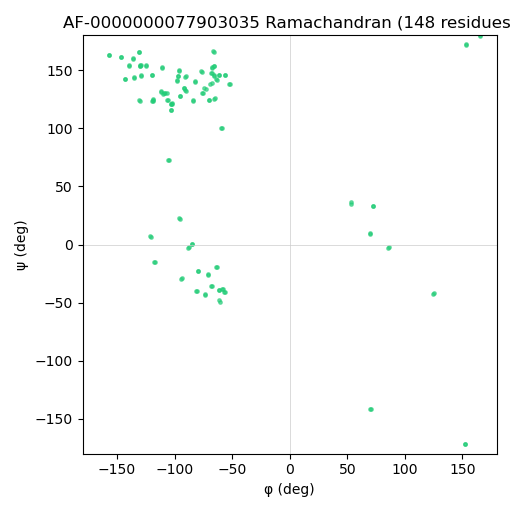885 C CA . HIS B 1 29 ? 4.508 3.537 -5.84 1 98.69 29 HIS B CA 1
ATOM 886 C C . HIS B 1 29 ? 4.586 4.918 -6.48 1 98.69 29 HIS B C 1
ATOM 888 O O . HIS B 1 29 ? 5.152 5.074 -7.562 1 98.69 29 HIS B O 1
ATOM 894 N N . SER B 1 30 ? 4.199 5.941 -5.777 1 98.38 30 SER B N 1
ATOM 895 C CA . SER B 1 30 ? 3.979 7.254 -6.371 1 98.38 30 SER B CA 1
ATOM 896 C C . SER B 1 30 ? 5.297 7.91 -6.77 1 98.38 30 SER B C 1
ATOM 898 O O . SER B 1 30 ? 5.344 8.711 -7.703 1 98.38 30 SER B O 1
ATOM 900 N N . GLU B 1 31 ? 6.352 7.539 -6.098 1 98.06 31 GLU B N 1
ATOM 901 C CA . GLU B 1 31 ? 7.637 8.18 -6.34 1 98.06 31 GLU B CA 1
ATOM 902 C C . GLU B 1 31 ? 8.461 7.406 -7.363 1 98.06 31 GLU B C 1
ATOM 904 O O . GLU B 1 31 ? 9.242 7.992 -8.117 1 98.06 31 GLU B O 1
ATOM 909 N N . THR B 1 32 ? 8.312 6.125 -7.477 1 98 32 THR B N 1
ATOM 910 C CA . THR B 1 32 ? 9.172 5.312 -8.328 1 98 32 THR B CA 1
ATOM 911 C C . THR B 1 32 ? 8.359 4.645 -9.438 1 98 32 THR B C 1
ATOM 913 O O . THR B 1 32 ? 8.93 4.125 -10.406 1 98 32 THR B O 1
ATOM 916 N N . GLU B 1 33 ? 7.059 4.617 -9.328 1 97.5 33 GLU B N 1
ATOM 917 C CA . GLU B 1 33 ? 6.121 3.988 -10.258 1 97.5 33 GLU B CA 1
ATOM 918 C C . GLU B 1 33 ? 6.23 2.467 -10.203 1 97.5 33 GLU B C 1
ATOM 920 O O . GLU B 1 33 ? 5.668 1.77 -11.055 1 97.5 33 GLU B O 1
ATOM 925 N N . GLU B 1 34 ? 6.938 1.95 -9.273 1 98.31 34 GLU 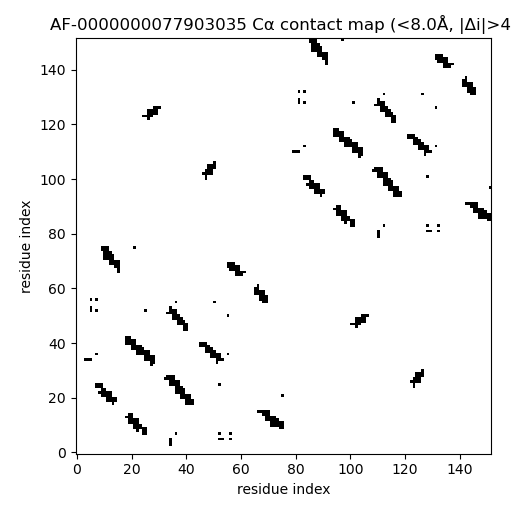B N 1
ATOM 926 C CA . GLU B 1 34 ? 7.055 0.505 -9.102 1 98.31 34 GLU B CA 1
ATOM 927 C C . GLU B 1 34 ? 5.711 -0.122 -8.75 1 98.31 34 GLU B C 1
ATOM 929 O O . GLU B 1 34 ? 4.938 0.449 -7.977 1 98.31 34 GLU B O 1
ATOM 934 N N . GLU B 1 35 ? 5.449 -1.294 -9.281 1 98.81 35 GLU B N 1
ATOM 935 C CA . GLU B 1 35 ? 4.262 -2.059 -8.914 1 98.81 35 GLU B CA 1
ATOM 936 C C . GLU B 1 35 ? 4.434 -2.721 -7.551 1 98.81 35 GLU B C 1
ATOM 938 O O . GLU B 1 35 ? 5.449 -3.365 -7.289 1 98.81 35 GLU B O 1
ATOM 943 N N . MET B 1 36 ? 3.445 -2.516 -6.762 1 98.94 36 MET B N 1
ATOM 944 C CA . MET B 1 36 ? 3.469 -3.037 -5.398 1 98.94 36 MET B CA 1
ATOM 945 C C . MET B 1 36 ? 2.242 -3.902 -5.125 1 98.94 36 MET B C 1
ATOM 947 O O . MET B 1 36 ? 1.198 -3.723 -5.754 1 98.94 36 MET B O 1
ATOM 951 N N . VAL B 1 37 ? 2.361 -4.809 -4.203 1 98.94 37 VAL B N 1
ATOM 952 C CA . VAL B 1 37 ? 1.237 -5.574 -3.678 1 98.94 37 VAL B CA 1
ATOM 953 C C . VAL B 1 37 ? 0.891 -5.086 -2.273 1 98.94 37 VAL B C 1
ATOM 955 O O . VAL B 1 37 ? 1.763 -5.004 -1.405 1 98.94 37 VAL B O 1
ATOM 958 N N . VAL B 1 38 ? -0.299 -4.715 -2.078 1 98.94 38 VAL B N 1
ATOM 959 C CA . VAL B 1 38 ? -0.817 -4.359 -0.761 1 98.94 38 VAL B CA 1
ATOM 960 C C . VAL B 1 38 ? -1.506 -5.57 -0.133 1 98.94 38 VAL B C 1
ATOM 962 O O . VAL B 1 38 ? -2.414 -6.152 -0.729 1 98.94 38 VAL B O 1
ATOM 965 N N . TYR B 1 39 ? -1.101 -5.871 1.083 1 98.88 39 TYR B N 1
ATOM 966 C CA . TYR B 1 39 ? -1.592 -7.117 1.659 1 98.88 39 TYR B CA 1
ATOM 967 C C . TYR B 1 39 ? -1.527 -7.078 3.182 1 98.88 39 TYR B C 1
ATOM 969 O O . TYR B 1 39 ? -0.904 -6.184 3.76 1 98.88 39 TYR B O 1
ATOM 977 N N . ARG B 1 40 ? -2.209 -7.941 3.812 1 98.5 40 ARG B N 1
ATOM 978 C CA . ARG B 1 40 ? -2.1 -8.094 5.262 1 98.5 40 ARG B CA 1
ATOM 979 C C . ARG B 1 40 ? -2.012 -9.562 5.652 1 98.5 40 ARG B C 1
ATOM 981 O O . ARG B 1 40 ? -2.629 -10.422 5.016 1 98.5 40 ARG B O 1
ATOM 988 N N . PRO B 1 41 ? -1.21 -9.906 6.695 1 98.44 41 PRO B N 1
ATOM 989 C CA . PRO B 1 41 ? -1.225 -11.266 7.234 1 98.44 41 PRO B CA 1
ATOM 990 C C . PRO B 1 41 ? -2.592 -11.672 7.785 1 98.44 41 PRO B C 1
ATOM 992 O O . PRO B 1 41 ? 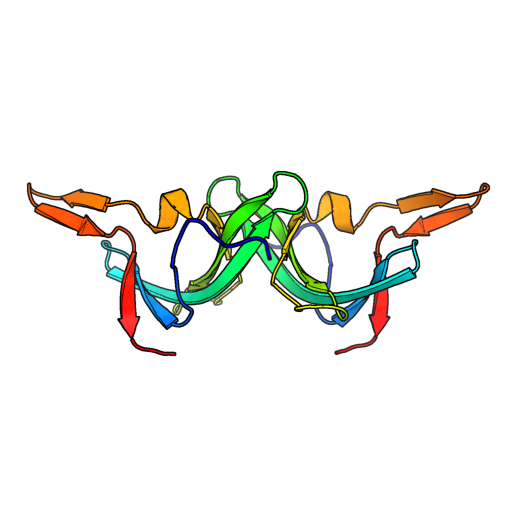-3.318 -10.828 8.312 1 98.44 41 PRO B O 1
ATOM 995 N N . LEU B 1 42 ? -2.908 -12.852 7.656 1 98.19 42 LEU B N 1
ATOM 996 C CA . LEU B 1 42 ? -4.148 -13.367 8.234 1 98.19 42 LEU B CA 1
ATOM 997 C C . LEU B 1 42 ? -3.893 -14 9.594 1 98.19 42 LEU B C 1
ATOM 999 O O . LEU B 1 42 ? -4.645 -14.875 10.023 1 98.19 42 LEU B O 1
ATOM 1003 N N . TYR B 1 43 ? -2.871 -13.648 10.211 1 96.75 43 TYR B N 1
ATOM 1004 C CA . TYR B 1 43 ? -2.486 -13.977 11.578 1 96.75 43 TYR B CA 1
ATOM 1005 C C . TYR B 1 43 ? -1.961 -12.742 12.305 1 96.75 43 TYR B C 1
ATOM 1007 O O . TYR B 1 43 ? -1.668 -11.719 11.68 1 96.75 43 TYR B O 1
ATOM 1015 N N . GLY B 1 44 ? -1.953 -12.781 13.625 1 94.69 44 GLY B N 1
ATOM 1016 C CA . GLY B 1 44 ? -1.419 -11.656 14.383 1 94.69 44 GLY B CA 1
ATOM 1017 C C . GLY B 1 44 ? -2.287 -10.422 14.305 1 94.69 44 GLY B C 1
ATOM 1018 O O . GLY B 1 44 ? -3.516 -10.516 14.258 1 94.69 44 GLY B O 1
ATOM 1019 N N . GLU B 1 45 ? -1.703 -9.18 14.227 1 92.5 45 GLU B N 1
ATOM 1020 C CA . GLU B 1 45 ? -2.395 -7.891 14.273 1 92.5 45 GLU B CA 1
ATOM 1021 C C . GLU B 1 45 ? -3.012 -7.547 12.922 1 92.5 45 GLU B C 1
ATOM 1023 O O . GLU B 1 45 ? -3.902 -6.699 12.836 1 92.5 45 GLU B O 1
ATOM 1028 N N . GLY B 1 46 ? -2.486 -8.125 11.852 1 94.75 46 GLY B N 1
ATOM 1029 C CA . GLY B 1 46 ? -3.066 -7.965 10.531 1 94.75 46 GLY B CA 1
ATOM 1030 C C . GLY B 1 46 ? -2.838 -6.582 9.945 1 94.75 46 GLY B C 1
ATOM 1031 O O . GLY B 1 46 ? -3.713 -6.039 9.266 1 94.75 46 GLY B O 1
ATOM 1032 N N . GLY B 1 47 ? -1.73 -5.996 10.258 1 96.31 47 GLY B N 1
ATOM 1033 C CA . GLY B 1 47 ? -1.411 -4.691 9.703 1 96.31 47 GLY B CA 1
ATOM 1034 C C . GLY B 1 47 ? -1.191 -4.723 8.203 1 96.31 47 GLY B C 1
ATOM 1035 O O . GLY B 1 47 ? -1.052 -5.793 7.609 1 96.31 47 GLY B O 1
ATOM 1036 N N . LEU B 1 48 ? -1.18 -3.588 7.602 1 98.38 48 LEU B N 1
ATOM 1037 C CA . LEU B 1 48 ? -0.964 -3.492 6.164 1 98.38 48 LEU B CA 1
ATOM 1038 C C . LEU B 1 48 ? 0.524 -3.541 5.832 1 98.38 48 LEU B C 1
ATOM 1040 O O . LEU B 1 48 ? 1.339 -2.932 6.527 1 98.38 48 LEU B O 1
ATOM 1044 N N . TRP B 1 49 ? 0.784 -4.219 4.816 1 98.81 49 TRP B N 1
ATOM 1045 C CA . TRP B 1 49 ? 2.121 -4.32 4.242 1 98.81 49 TRP B CA 1
ATOM 1046 C C . TRP B 1 49 ? 2.094 -4.031 2.744 1 98.81 49 TRP B C 1
ATOM 1048 O O . TRP B 1 49 ? 1.062 -4.203 2.092 1 98.81 49 TRP B O 1
ATOM 1058 N N . VAL B 1 50 ? 3.23 -3.59 2.262 1 98.94 50 VAL B N 1
ATOM 1059 C CA . VAL B 1 50 ? 3.426 -3.506 0.818 1 98.94 50 VAL B CA 1
ATOM 1060 C C . VAL B 1 50 ? 4.734 -4.188 0.433 1 98.94 50 VAL B C 1
ATOM 1062 O O . VAL B 1 50 ? 5.719 -4.125 1.175 1 98.94 50 VAL B O 1
ATOM 1065 N N . ARG B 1 51 ? 4.75 -4.793 -0.703 1 98.94 51 ARG B N 1
ATOM 1066 C CA . ARG B 1 51 ? 5.906 -5.5 -1.245 1 98.94 51 ARG B CA 1
ATOM 1067 C C . ARG B 1 51 ? 5.996 -5.324 -2.758 1 98.94 51 ARG B C 1
ATOM 1069 O O . ARG B 1 51 ? 4.977 -5.344 -3.451 1 98.94 51 ARG B O 1
ATOM 1076 N N . PRO B 1 52 ? 7.141 -5.203 -3.279 1 98.94 52 PRO B N 1
ATOM 1077 C CA . PRO B 1 52 ? 7.207 -5.172 -4.742 1 98.94 52 PRO B CA 1
ATOM 1078 C C . PRO B 1 52 ? 6.496 -6.355 -5.395 1 98.94 52 PRO B C 1
ATOM 1080 O O . PRO B 1 52 ? 6.637 -7.492 -4.938 1 98.94 52 PRO B O 1
ATOM 1083 N N . ALA B 1 53 ? 5.785 -6.07 -6.445 1 98.88 53 ALA B N 1
ATOM 1084 C CA . ALA B 1 53 ? 5.039 -7.109 -7.152 1 98.88 53 ALA B CA 1
ATOM 1085 C C . ALA B 1 53 ? 5.98 -8.172 -7.711 1 98.88 53 ALA B C 1
ATOM 1087 O O . ALA B 1 53 ? 5.656 -9.367 -7.695 1 98.88 53 ALA B O 1
ATOM 1088 N N . ALA B 1 54 ? 7.141 -7.754 -8.234 1 98.62 54 ALA B N 1
ATOM 1089 C CA . ALA B 1 54 ? 8.117 -8.68 -8.797 1 98.62 54 ALA B CA 1
ATOM 1090 C C . ALA B 1 54 ? 8.555 -9.711 -7.762 1 98.62 54 ALA B C 1
ATOM 1092 O O . ALA B 1 54 ? 8.781 -10.875 -8.094 1 98.62 54 ALA B O 1
ATOM 1093 N N . MET B 1 55 ? 8.703 -9.266 -6.562 1 98.75 55 MET B N 1
ATOM 1094 C CA . MET B 1 55 ? 9.117 -10.172 -5.492 1 98.75 55 MET B CA 1
ATOM 1095 C C . MET B 1 55 ? 7.973 -11.102 -5.094 1 98.75 55 MET B C 1
ATOM 1097 O O . MET B 1 55 ? 8.203 -12.273 -4.777 1 98.75 55 MET B O 1
ATOM 1101 N N . TRP B 1 56 ? 6.816 -10.609 -4.973 1 98.81 56 TRP B N 1
ATOM 1102 C CA . TRP B 1 56 ? 5.641 -11.414 -4.66 1 98.81 56 TRP B CA 1
ATOM 1103 C C . TRP B 1 56 ? 5.465 -12.539 -5.676 1 98.81 56 TRP B C 1
ATOM 1105 O O . TRP B 1 56 ? 5.16 -13.672 -5.305 1 98.81 56 TRP B O 1
ATOM 1115 N N . ALA B 1 57 ? 5.691 -12.242 -6.906 1 98.62 57 ALA B N 1
ATOM 1116 C CA . ALA B 1 57 ? 5.391 -13.141 -8.016 1 98.62 57 ALA B CA 1
ATOM 1117 C C . ALA B 1 57 ? 6.535 -14.125 -8.25 1 98.62 57 ALA B C 1
ATOM 1119 O O . ALA B 1 57 ? 6.473 -14.953 -9.156 1 98.62 57 ALA B O 1
ATOM 1120 N N . GLU B 1 58 ? 7.539 -14.062 -7.516 1 98.25 58 GLU B N 1
ATOM 1121 C CA . GLU B 1 58 ? 8.711 -14.906 -7.707 1 98.25 58 GLU B CA 1
ATOM 1122 C C . GLU B 1 58 ? 8.383 -16.375 -7.449 1 98.25 58 GLU B C 1
ATOM 1124 O O . GLU B 1 58 ? 7.449 -16.688 -6.707 1 98.25 58 GLU B O 1
ATOM 1129 N N . GLU B 1 59 ? 9.188 -17.203 -8.125 1 98.12 59 GLU B N 1
ATOM 1130 C CA . GLU B 1 59 ? 9.258 -18.609 -7.758 1 98.12 59 GLU B CA 1
ATOM 1131 C C . GLU B 1 59 ? 10.453 -18.875 -6.848 1 98.12 59 GLU B C 1
ATOM 1133 O O . GLU B 1 59 ? 11.5 -18.234 -6.977 1 98.12 59 GLU B O 1
ATOM 1138 N N . VAL B 1 60 ? 10.203 -19.797 -5.957 1 97.75 60 VAL B N 1
ATOM 1139 C CA . VAL B 1 60 ? 11.281 -20.219 -5.074 1 97.75 60 VAL B CA 1
ATOM 1140 C C . VAL B 1 60 ? 11.555 -21.703 -5.266 1 97.75 60 VAL B C 1
ATOM 1142 O O . VAL B 1 60 ? 10.664 -22.453 -5.668 1 97.75 60 VAL B O 1
ATOM 1145 N N . GLU B 1 61 ? 12.797 -22.078 -5.141 1 96.62 61 GLU B N 1
ATOM 1146 C CA . GLU B 1 61 ? 13.188 -23.484 -5.211 1 96.62 61 GLU B CA 1
ATOM 1147 C C . GLU B 1 61 ? 13.445 -24.062 -3.816 1 96.62 61 GLU B C 1
ATOM 1149 O O . GLU B 1 61 ? 14.219 -23.5 -3.043 1 96.62 61 GLU B O 1
ATOM 1154 N N . ARG B 1 62 ? 12.688 -25.078 -3.541 1 91.81 62 ARG B N 1
ATOM 1155 C CA . ARG B 1 62 ? 12.859 -25.828 -2.297 1 91.81 62 ARG B CA 1
ATOM 1156 C C . ARG B 1 62 ? 12.945 -27.328 -2.564 1 91.81 62 ARG B C 1
ATOM 1158 O O . ARG B 1 62 ? 12.031 -27.906 -3.158 1 91.81 62 ARG B O 1
ATOM 1165 N N . ASP B 1 63 ? 14.039 -27.969 -2.109 1 92.31 63 ASP B N 1
ATOM 1166 C CA . ASP B 1 63 ? 14.227 -29.406 -2.283 1 92.31 63 ASP B CA 1
ATOM 1167 C C . ASP B 1 63 ? 14.07 -29.812 -3.748 1 92.31 63 ASP B C 1
ATOM 1169 O O . ASP B 1 63 ? 13.398 -30.797 -4.062 1 92.31 63 ASP B O 1
ATOM 1173 N N . GLY B 1 64 ? 14.484 -29.047 -4.621 1 93.31 64 GLY B N 1
ATOM 1174 C CA . GLY B 1 64 ? 14.492 -29.359 -6.043 1 93.31 64 GLY B CA 1
ATOM 1175 C C . GLY B 1 64 ? 13.172 -29.047 -6.727 1 93.31 64 GLY B C 1
ATOM 1176 O O . GLY B 1 64 ? 13.016 -29.297 -7.926 1 93.31 64 GLY B O 1
ATOM 1177 N N . LYS B 1 65 ? 12.258 -28.625 -5.965 1 95.12 65 LYS B N 1
ATOM 1178 C CA . LYS B 1 65 ? 10.953 -28.281 -6.535 1 95.12 65 LYS B CA 1
ATOM 1179 C C . LYS B 1 65 ? 10.75 -26.766 -6.582 1 95.12 65 LYS B C 1
ATOM 1181 O O . LYS B 1 65 ? 11.039 -26.062 -5.613 1 95.12 65 LYS B O 1
ATOM 1186 N N . ARG B 1 66 ? 10.352 -26.266 -7.742 1 97.38 66 ARG B N 1
ATOM 1187 C CA . ARG B 1 66 ? 10.031 -24.859 -7.914 1 97.38 66 ARG B CA 1
ATOM 1188 C C . ARG B 1 66 ? 8.555 -24.594 -7.641 1 97.38 66 ARG B C 1
ATOM 1190 O O . ARG B 1 66 ? 7.688 -25.344 -8.109 1 97.38 66 ARG B O 1
ATOM 1197 N N . GLN B 1 67 ? 8.328 -23.578 -6.855 1 97.94 67 GLN B N 1
ATOM 1198 C CA . GLN B 1 67 ? 6.961 -23.172 -6.547 1 97.94 67 GLN B CA 1
ATOM 1199 C C . GLN B 1 67 ? 6.863 -21.656 -6.371 1 97.94 67 GLN B C 1
ATOM 1201 O O . GLN B 1 67 ? 7.871 -20.984 -6.121 1 97.94 67 GLN B O 1
ATOM 1206 N N . PRO B 1 68 ? 5.641 -21.188 -6.48 1 98.5 68 PRO B N 1
ATOM 1207 C CA . PRO B 1 68 ? 5.52 -19.75 -6.238 1 98.5 68 PRO B CA 1
ATOM 1208 C C . PRO B 1 68 ? 5.84 -19.359 -4.797 1 98.5 68 PRO B C 1
ATOM 1210 O O . PRO B 1 68 ? 5.512 -20.109 -3.869 1 98.5 68 PRO B O 1
ATOM 1213 N N . ARG B 1 69 ? 6.422 -18.203 -4.625 1 98.69 69 ARG B N 1
ATOM 1214 C CA . ARG B 1 69 ? 6.625 -17.688 -3.275 1 98.69 69 ARG B CA 1
ATOM 1215 C C . ARG B 1 69 ? 5.289 -17.5 -2.561 1 98.69 69 ARG B C 1
ATOM 1217 O O . ARG B 1 69 ? 5.156 -17.828 -1.381 1 98.69 69 ARG B O 1
ATOM 1224 N N . PHE B 1 70 ?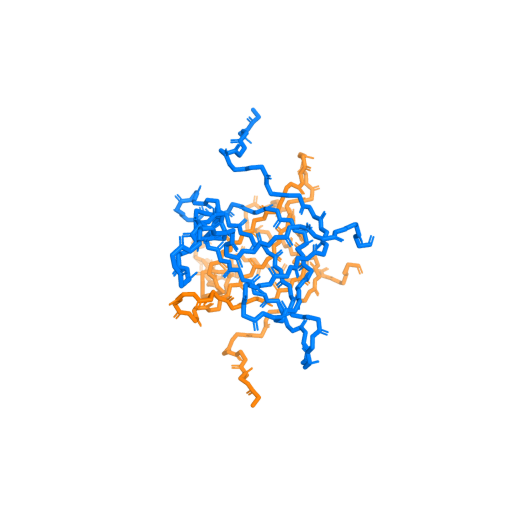 4.324 -16.844 -3.213 1 98.88 70 PHE B N 1
ATOM 1225 C CA . PHE B 1 70 ? 2.939 -16.703 -2.773 1 98.88 70 PHE B CA 1
ATOM 1226 C C . PHE B 1 70 ? 1.983 -17.328 -3.787 1 98.88 70 PHE B C 1
ATOM 1228 O O . PHE B 1 70 ? 1.999 -16.953 -4.965 1 98.88 70 PHE B O 1
ATOM 1235 N N . ALA B 1 71 ? 1.151 -18.219 -3.355 1 98.62 71 ALA B N 1
ATOM 1236 C CA . ALA B 1 71 ? 0.176 -18.875 -4.223 1 98.62 71 ALA B CA 1
ATOM 1237 C C . ALA B 1 71 ? -1.244 -18.422 -3.891 1 98.62 71 ALA B C 1
ATOM 1239 O O . ALA B 1 71 ? -1.646 -18.422 -2.725 1 98.62 71 ALA B O 1
ATOM 1240 N N . CYS B 1 72 ? -1.949 -18.016 -4.945 1 98.56 72 CYS B N 1
ATOM 1241 C CA . CYS B 1 72 ? -3.365 -17.734 -4.742 1 98.56 72 CYS B CA 1
ATOM 1242 C C . CYS B 1 72 ? -4.125 -19 -4.363 1 98.56 72 CYS B C 1
ATOM 1244 O O . CYS B 1 72 ? -4.039 -20.016 -5.062 1 98.56 72 CYS B O 1
ATOM 1246 N N . ILE B 1 73 ? -4.824 -18.906 -3.256 1 98.5 73 ILE B N 1
ATOM 1247 C CA . ILE B 1 73 ? -5.5 -20.125 -2.832 1 98.5 73 ILE B CA 1
ATOM 1248 C C . ILE B 1 73 ? -7.004 -19.875 -2.74 1 98.5 73 ILE B C 1
ATOM 1250 O O . ILE B 1 73 ? -7.742 -20.688 -2.174 1 98.5 73 ILE B O 1
ATOM 1254 N N . GLY B 1 74 ? -7.477 -18.719 -3.184 1 96.81 74 GLY B N 1
ATOM 1255 C CA . GLY B 1 74 ? -8.906 -18.453 -3.256 1 96.81 74 GLY B CA 1
ATOM 1256 C C . GLY B 1 74 ? -9.25 -16.984 -3.141 1 96.81 74 GLY B C 1
ATOM 1257 O O . GLY B 1 74 ? -8.367 -16.141 -2.961 1 96.81 74 GLY B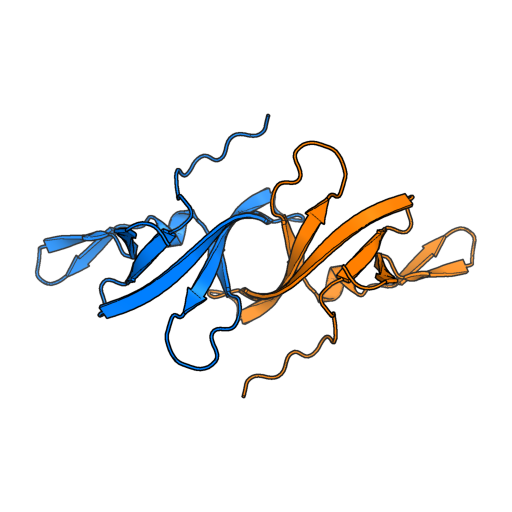 O 1
ATOM 1258 N N . GLU B 1 75 ? -10.547 -16.75 -3.381 1 94.44 75 GLU B N 1
ATOM 1259 C CA . GLU B 1 75 ? -11.062 -15.406 -3.18 1 94.44 75 GLU B CA 1
ATOM 1260 C C . GLU B 1 75 ? -11.258 -15.102 -1.696 1 94.44 75 GLU B C 1
ATOM 1262 O O . GLU B 1 75 ? -11.258 -16.016 -0.867 1 94.44 75 GLU B O 1
ATOM 1267 N N . MET B 1 76 ? -11.047 -13.75 -1.452 1 86.31 76 MET B N 1
ATOM 1268 C CA . MET B 1 76 ? -11.375 -13.406 -0.072 1 86.31 76 MET B CA 1
ATOM 1269 C C . MET B 1 76 ? -12.875 -13.18 0.095 1 86.31 76 MET B C 1
ATOM 1271 O O . MET B 1 76 ? -13.539 -12.703 -0.828 1 86.31 76 MET B O 1
#

Secondary structure (DSSP, 8-state):
----SS---SEEEEETTS-EEEEEEEEEETTT--EEEEEEESSTT--EEEEEHHHHT-EEEETTEEEESEEEEE--/----SS---SEEEEETTS-EEEEEEEEEETTT--EEEEEEESSTT--EEEEEHHHHT-EEEETTEEEESEEEEE--

Foldseek 3Di:
DDDDPDDDDFAKKAFPVGWIKTWPDWDADPPPRFIKTWIFTPDDPGDIDIDGPVQQQDWDDDPNDIDGRIDHDGHD/DDDDPDDDDFAKKAFPVGWIKTWPDWDADPPPRFIKTWIFTPDDPGDIDIDGPVQQQDWDDDPNDIDGRIGHDGHD

Organism: NCBI:txid853

Nearest PDB structures (foldseek):
  3be3-assembly1_B-2  TM=9.095E-01  e=1.731E-06  Bordetella bronchiseptica RB50
  6x50-assembly1_A  TM=5.329E-01  e=2.059E+00  Escherichia coli
  2coy-assembly1_A  TM=4.379E-01  e=1.845E+00  Homo sapiens
  6aca-assembly1_A  TM=5.640E-01  e=3.977E+00  Mycobacterium tuberculosis H37Rv
  2cp7-assembly1_A  TM=6.301E-01  e=8.114E+00  Mus musculus